Protein 2UUZ (pdb70)

Solvent-accessible surface area: 10531 Å² total

B-factor: mean 55.54, std 22.51, range [19.99, 200.0]

Organism: Escherichia phage lambda (NCBI:txid2681611)

GO terms:
  GO:0060703 deoxyribonuclease inhibitor activity (F, IDA)
  GO:0060703 deoxyribonuclease inhibitor activity (F, IMP)

Radius of gyration: 20.36 Å; Cα contacts (8 Å, |Δi|>4): 153; chains: 2; bounding box: 77×25×40 Å

InterPro domains:
  IPR009274 Host-nuclease inhibitor Gam [PF06064] (41-138)
  IPR042034 Host-nuclease inhibitor Gam superfamily [G3DSA:1.10.10.2020] (40-138)

Sequence (174 aa):
RLEAQSWARHYQQLAREEKEAELADDMEKGIPQHLFESLCIDHLQRHGASKKSITRAFDDDVEFQERMAEHIRYMVETIAHHQVDIDSEQSWARHYQQLAREEKEAELADDMEKGIPQHLFESLCIDHLQRHGASKKSITRAFDDDVEFQERMAEHIRYMVETIAHHQVDIDSE

Secondary structure (P-SEA, 3-state):
caaaaaaaaaaaaaaaaaaaaaaaaaaaaaccaaaaaaaaaaccccccccaaaaaaaacccaaaaaaaaaaaaaaaaaaaaaaaaaaac/ccaaaaaaaaaaaaaaaaaaaaaaaaccaaaaaaaaaaccccccccaaaaaaaacccaaaaaaaaaaaaaaaaaaaaaaaaaacc

CATH classification: 1.10.10.2020

Foldseek 3Di:
DVVVVVVVVVVVVVVLLVQLVVQLVVCLVVDDCVVVLVVCVVPCVVVPQDNVNSCCQCVNNDVSVVVSSVVSSVVSSVVSNVVSVVVVD/DDPVVVVVVVVLVVQLVVQLVVVLVVDDCVVVLVVCVVPPVVVVQDNVNSCCLCPVNPVSVVVVSVVSSVVSSVVSVVVSVVVVD

Structure (mmCIF, N/CA/C/O backbone):
data_2UUZ
#
_entry.id   2UUZ
#
_cell.length_a   142.358
_cell.length_b   39.147
_cell.length_c   44.195
_cell.angle_alpha   90.00
_cell.angle_beta   90.00
_cell.angle_gamma   90.00
#
_symmetry.space_group_name_H-M   'P 21 21 2'
#
loop_
_entity.id
_entity.type
_entity.pdbx_description
1 polymer 'HOST-NUCLEASE INHIBITOR PROTEIN GAM'
2 water water
#
loop_
_atom_site.group_PDB
_atom_site.id
_atom_site.type_symbol
_atom_site.label_atom_id
_atom_site.label_alt_id
_atom_site.label_comp_id
_atom_site.label_asym_id
_atom_site.label_entity_id
_atom_site.label_seq_id
_atom_site.pdbx_PDB_ins_code
_atom_site.Cartn_x
_atom_site.Cartn_y
_atom_site.Cartn_z
_atom_site.occupancy
_atom_site.B_iso_or_equiv
_atom_site.auth_seq_id
_atom_site.auth_comp_id
_atom_site.auth_asym_id
_atom_site.auth_atom_id
_atom_site.pdbx_PDB_model_num
ATOM 1 N N . ARG A 1 10 ? -4.537 6.281 37.694 1.00 96.07 49 ARG A N 1
ATOM 2 C CA . ARG A 1 10 ? -4.353 6.954 36.376 1.00 95.93 49 ARG A CA 1
ATOM 3 C C . ARG A 1 10 ? -2.902 7.349 36.105 1.00 193.90 49 ARG A C 1
ATOM 4 O O . ARG A 1 10 ? -2.365 7.053 35.037 1.00 194.01 49 ARG A O 1
ATOM 12 N N . LEU A 1 11 ? -2.269 8.016 37.066 1.00 114.50 50 LEU A N 1
ATOM 13 C CA . LEU A 1 11 ? -0.885 8.449 36.900 1.00 115.38 50 LEU A CA 1
ATOM 14 C C . LEU A 1 11 ? 0.096 7.278 36.827 1.00 115.28 50 LEU A C 1
ATOM 15 O O . LEU A 1 11 ? 1.242 7.446 36.406 1.00 115.22 50 LEU A O 1
ATOM 20 N N . GLU A 1 12 ? -0.358 6.096 37.234 1.00 88.87 51 GLU A N 1
ATOM 21 C CA . GLU A 1 12 ? 0.475 4.898 37.206 1.00 84.19 51 GLU A CA 1
ATOM 22 C C . GLU A 1 12 ? 0.210 4.163 35.884 1.00 80.38 51 GLU A C 1
ATOM 23 O O . GLU A 1 12 ? 1.079 3.463 35.347 1.00 79.47 51 GLU A O 1
ATOM 29 N N . ALA A 1 13 ? -1.001 4.346 35.366 1.00 61.99 52 ALA A N 1
ATOM 30 C CA . ALA A 1 13 ? -1.421 3.745 34.104 1.00 56.96 52 ALA A CA 1
ATOM 31 C C . ALA A 1 13 ? -0.779 4.501 32.930 1.00 53.37 52 ALA A C 1
ATOM 32 O O . ALA A 1 13 ? -0.550 3.939 31.858 1.00 51.17 52 ALA A O 1
ATOM 34 N N . GLN A 1 14 ? -0.493 5.780 33.144 1.00 59.06 53 GLN A N 1
ATOM 35 C CA . GLN A 1 14 ? 0.113 6.602 32.112 1.00 57.04 53 GLN A CA 1
ATOM 36 C C . GLN A 1 14 ? 1.629 6.454 32.104 1.00 54.17 53 GLN A C 1
ATOM 37 O O . GLN A 1 14 ? 2.250 6.515 31.050 1.00 53.51 53 GLN A O 1
ATOM 43 N N . SER A 1 15 ? 2.232 6.270 33.272 1.00 71.45 54 SER A N 1
ATOM 44 C CA . SER A 1 15 ? 3.674 6.096 33.307 1.00 69.59 54 SER A CA 1
ATOM 45 C C . SER A 1 15 ? 3.938 4.766 32.595 1.00 66.74 54 SER A C 1
ATOM 46 O O . SER A 1 15 ? 4.923 4.609 31.873 1.00 67.12 54 SER A O 1
ATOM 49 N N . TRP A 1 16 ? 3.028 3.818 32.783 1.00 45.22 55 TRP A N 1
ATOM 50 C CA . TRP A 1 16 ? 3.147 2.520 32.147 1.00 41.59 55 TRP A CA 1
ATOM 51 C C . TRP A 1 16 ? 3.052 2.650 30.620 1.00 36.44 55 TRP A C 1
ATOM 52 O O . TRP A 1 16 ? 3.899 2.111 29.889 1.00 31.63 55 TRP A O 1
ATOM 63 N N . ALA A 1 17 ? 2.010 3.345 30.146 1.00 37.36 56 ALA A N 1
ATOM 64 C CA . ALA A 1 17 ? 1.805 3.552 28.715 1.00 35.15 56 ALA A CA 1
ATOM 65 C C . ALA A 1 17 ? 3.007 4.250 28.113 1.00 33.68 56 ALA A C 1
ATOM 66 O O . ALA A 1 17 ? 3.431 3.915 27.015 1.00 31.77 56 ALA A O 1
ATOM 68 N N . ARG A 1 18 ? 3.546 5.229 28.834 1.00 37.97 57 ARG A N 1
ATOM 69 C CA . ARG A 1 18 ? 4.723 5.967 28.378 1.00 39.12 57 ARG A CA 1
ATOM 70 C C . ARG A 1 18 ? 5.916 5.021 28.313 1.00 36.19 57 ARG A C 1
ATOM 71 O O . ARG A 1 18 ? 6.758 5.139 27.440 1.00 36.69 57 ARG A O 1
ATOM 79 N N . HIS A 1 19 ? 5.980 4.086 29.253 1.00 34.24 58 HIS A N 1
ATOM 80 C CA . HIS A 1 19 ? 7.074 3.134 29.296 1.00 33.04 58 HIS A CA 1
ATOM 81 C C . HIS A 1 19 ? 6.999 2.205 28.091 1.00 32.76 58 HIS A C 1
ATOM 82 O O . HIS A 1 19 ? 7.972 2.029 27.361 1.00 33.90 58 HIS A O 1
ATOM 89 N N . TYR A 1 20 ? 5.831 1.606 27.898 1.00 34.82 59 TYR A N 1
ATOM 90 C CA . TYR A 1 20 ? 5.598 0.697 26.794 1.00 33.93 59 TYR A CA 1
ATOM 91 C C . TYR A 1 20 ? 5.987 1.371 25.485 1.00 34.89 59 TYR A C 1
ATOM 92 O O . TYR A 1 20 ? 6.738 0.811 24.688 1.00 33.14 59 TYR A O 1
ATOM 101 N N . GLN A 1 21 ? 5.483 2.581 25.264 1.00 28.33 60 GLN A N 1
ATOM 102 C CA . GLN A 1 21 ? 5.793 3.283 24.033 1.00 32.43 60 GLN A CA 1
ATOM 103 C C . GLN A 1 21 ? 7.297 3.557 23.896 1.00 33.72 60 GLN A C 1
ATOM 104 O O . GLN A 1 21 ? 7.854 3.448 22.807 1.00 32.01 60 GLN A O 1
ATOM 110 N N . GLN A 1 22 ? 7.947 3.903 25.002 1.00 34.64 61 GLN A N 1
ATOM 111 C CA . GLN A 1 22 ? 9.377 4.170 24.983 1.00 37.32 61 GLN A CA 1
ATOM 112 C C . GLN A 1 22 ? 10.131 2.910 24.535 1.00 37.31 61 GLN A C 1
ATOM 113 O O . GLN A 1 22 ? 10.982 2.967 23.644 1.00 38.17 61 GLN A O 1
ATOM 119 N N . LEU A 1 23 ? 9.800 1.784 25.167 1.00 41.24 62 LEU A N 1
ATOM 120 C CA . LEU A 1 23 ? 10.413 0.49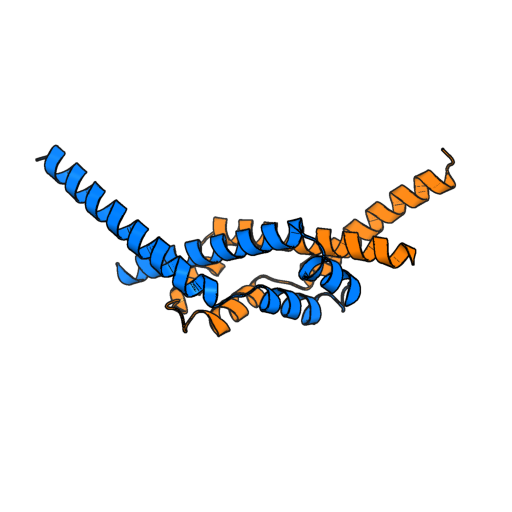4 24.873 1.00 40.46 62 LEU A CA 1
ATOM 121 C C . LEU A 1 23 ? 10.172 -0.010 23.450 1.00 40.18 62 LEU A C 1
ATOM 122 O O . LEU A 1 23 ? 11.055 -0.621 22.850 1.00 38.05 62 LEU A O 1
ATOM 127 N N . ALA A 1 24 ? 8.982 0.236 22.912 1.00 37.21 63 ALA A N 1
ATOM 128 C CA . ALA A 1 24 ? 8.670 -0.207 21.556 1.00 39.03 63 ALA A CA 1
ATOM 129 C C . ALA A 1 24 ? 9.425 0.640 20.543 1.00 39.20 63 ALA A C 1
ATOM 130 O O . ALA A 1 24 ? 9.725 0.194 19.443 1.00 37.12 63 ALA A O 1
ATOM 132 N N . ARG A 1 25 ? 9.704 1.877 20.924 1.00 45.37 64 ARG A N 1
ATOM 133 C CA . ARG A 1 25 ? 10.401 2.807 20.061 1.00 47.74 64 ARG A CA 1
ATOM 134 C C . ARG A 1 25 ? 11.850 2.358 19.935 1.00 47.08 64 ARG A C 1
ATOM 135 O O . ARG A 1 25 ? 12.412 2.344 18.848 1.00 45.97 64 ARG A O 1
ATOM 143 N N . GLU A 1 26 ? 12.444 1.990 21.060 1.00 40.81 65 GLU A N 1
ATOM 144 C CA . GLU A 1 26 ? 13.830 1.546 21.077 1.00 42.65 65 GLU A CA 1
ATOM 145 C C . GLU A 1 26 ? 13.986 0.252 20.304 1.00 42.28 65 GLU A C 1
ATOM 146 O O . GLU A 1 26 ? 14.939 0.082 19.560 1.00 42.08 65 GLU A O 1
ATOM 152 N N . GLU A 1 27 ? 13.044 -0.662 20.482 1.00 45.73 66 GLU A N 1
ATOM 153 C CA . GLU A 1 27 ? 13.105 -1.918 19.764 1.00 46.26 66 GLU A CA 1
ATOM 154 C C . GLU A 1 27 ? 13.070 -1.584 18.281 1.00 46.63 66 GLU A C 1
ATOM 155 O O . GLU A 1 27 ? 13.888 -2.071 17.510 1.00 44.61 66 GLU A O 1
ATOM 161 N N . LYS A 1 28 ? 12.124 -0.741 17.881 1.00 48.21 67 LYS A N 1
ATOM 162 C CA . LYS A 1 28 ? 12.027 -0.369 16.480 1.00 49.89 67 LYS A CA 1
ATOM 163 C C . LYS A 1 28 ? 13.376 0.172 15.999 1.00 51.15 67 LYS A C 1
ATOM 164 O O . LYS A 1 28 ? 13.871 -0.225 14.942 1.00 51.61 67 LYS A O 1
ATOM 170 N N . GLU A 1 29 ? 13.970 1.059 16.793 1.00 52.22 68 GLU A N 1
ATOM 171 C CA . GLU A 1 29 ? 15.254 1.656 16.458 1.00 51.73 68 GLU A CA 1
ATOM 172 C C . GLU A 1 29 ? 16.379 0.631 16.344 1.00 52.77 68 GLU A C 1
ATOM 173 O O . GLU A 1 29 ? 17.090 0.600 15.334 1.00 53.24 68 GLU A O 1
ATOM 179 N N . ALA A 1 30 ? 16.539 -0.195 17.377 1.00 47.49 69 ALA A N 1
ATOM 180 C CA . ALA A 1 30 ? 17.574 -1.224 17.398 1.00 48.27 69 ALA A CA 1
ATOM 181 C C . ALA A 1 30 ? 17.448 -2.173 16.208 1.00 49.20 69 ALA A C 1
ATOM 182 O O . ALA A 1 30 ? 18.452 -2.635 15.663 1.00 48.53 69 ALA A O 1
ATOM 184 N N . GLU A 1 31 ? 16.219 -2.467 15.804 1.00 47.50 70 GLU A N 1
ATOM 185 C CA . GLU A 1 31 ? 16.018 -3.355 14.678 1.00 49.92 70 GLU A CA 1
ATOM 186 C C . GLU A 1 31 ? 16.313 -2.604 13.396 1.00 49.43 70 GLU A C 1
ATOM 187 O O . GLU A 1 31 ? 16.826 -3.178 12.432 1.00 50.30 70 GLU A O 1
ATOM 193 N N . LEU A 1 32 ? 16.003 -1.316 13.382 1.00 46.42 71 LEU A N 1
ATOM 194 C CA . LEU A 1 32 ? 16.271 -0.521 12.199 1.00 46.10 71 LEU A CA 1
ATOM 195 C C . LEU A 1 32 ? 17.791 -0.386 12.052 1.00 47.35 71 LEU A C 1
ATOM 196 O O . LEU A 1 32 ? 18.323 -0.449 10.942 1.00 47.49 71 LEU A O 1
ATOM 201 N N . ALA A 1 33 ? 18.479 -0.222 13.180 1.00 44.81 72 ALA A N 1
ATOM 202 C CA . ALA A 1 33 ? 19.931 -0.086 13.189 1.00 45.35 72 ALA A CA 1
ATOM 203 C C . ALA A 1 33 ? 20.631 -1.371 12.748 1.00 47.12 72 ALA A C 1
ATOM 204 O O . ALA A 1 33 ? 21.772 -1.330 12.287 1.00 46.88 72 ALA A O 1
ATOM 206 N N . ASP A 1 34 ? 19.960 -2.510 12.889 1.00 60.35 73 ASP A N 1
ATOM 207 C CA . ASP A 1 34 ? 20.562 -3.774 12.484 1.00 62.09 73 ASP A CA 1
ATOM 208 C C . ASP A 1 34 ? 20.482 -3.949 10.979 1.00 62.81 73 ASP A C 1
ATOM 209 O O . ASP A 1 34 ? 21.341 -4.590 10.377 1.00 63.30 73 ASP A O 1
ATOM 214 N N . ASP A 1 35 ? 19.442 -3.381 10.378 1.00 56.25 74 ASP A N 1
ATOM 215 C CA . ASP A 1 35 ? 19.257 -3.460 8.935 1.00 58.51 74 ASP A CA 1
ATOM 216 C C . ASP A 1 35 ? 20.306 -2.588 8.247 1.00 58.28 74 ASP A C 1
ATOM 217 O O . ASP A 1 35 ? 21.049 -3.053 7.375 1.00 58.03 74 ASP A O 1
ATOM 222 N N . MET A 1 36 ? 20.352 -1.320 8.652 1.00 61.00 75 MET A N 1
ATOM 223 C CA . MET A 1 36 ? 21.282 -0.349 8.088 1.00 61.46 75 MET A CA 1
ATOM 224 C C . MET A 1 36 ? 22.753 -0.719 8.246 1.00 61.08 75 MET A C 1
ATOM 225 O O . MET A 1 36 ? 23.560 -0.427 7.366 1.00 61.65 75 MET A O 1
ATOM 230 N N . GLU A 1 37 ? 23.104 -1.350 9.361 1.00 50.43 76 GLU A N 1
ATOM 231 C CA . GLU A 1 37 ? 24.488 -1.727 9.603 1.00 51.20 76 GLU A CA 1
ATOM 232 C C . GLU A 1 37 ? 25.039 -2.617 8.489 1.00 52.84 76 GLU A C 1
ATOM 233 O O . GLU A 1 37 ? 26.227 -2.552 8.152 1.00 51.75 76 GLU A O 1
ATOM 239 N N . LYS A 1 38 ? 24.176 -3.448 7.916 1.00 69.84 77 LYS A N 1
ATOM 240 C CA . LYS A 1 38 ? 24.601 -4.338 6.848 1.00 70.09 77 LYS A CA 1
ATOM 241 C C . LYS A 1 38 ? 24.807 -3.551 5.562 1.00 68.26 77 LYS A C 1
ATOM 242 O O . LYS A 1 38 ? 25.433 -4.030 4.619 1.00 67.85 77 LYS A O 1
ATOM 248 N N . GLY A 1 39 ? 24.286 -2.332 5.541 1.00 50.94 78 GLY A N 1
ATOM 249 C CA . GLY A 1 39 ? 24.431 -1.480 4.374 1.00 45.99 78 GLY A CA 1
ATOM 250 C C . GLY A 1 39 ? 25.784 -0.786 4.312 1.00 44.24 78 GLY A C 1
ATOM 251 O O . GLY A 1 39 ? 26.161 -0.249 3.272 1.00 44.71 78 GLY A O 1
ATOM 252 N N . ILE A 1 40 ? 26.522 -0.763 5.415 1.00 38.93 79 ILE A N 1
ATOM 253 C CA . ILE A 1 40 ? 27.824 -0.129 5.359 1.00 38.23 79 ILE A CA 1
ATOM 254 C C . ILE A 1 40 ? 28.954 -0.944 5.943 1.00 35.95 79 ILE A C 1
ATOM 255 O O . ILE A 1 40 ? 29.372 -0.738 7.079 1.00 35.85 79 ILE A O 1
ATOM 260 N N . PRO A 1 41 ? 29.458 -1.907 5.158 1.00 35.82 80 PRO A N 1
ATOM 261 C CA . PRO A 1 41 ? 30.564 -2.755 5.598 1.00 35.24 80 PRO A CA 1
ATOM 262 C C . PRO A 1 41 ? 31.856 -1.934 5.569 1.00 33.92 80 PRO A C 1
ATOM 263 O O . PRO A 1 41 ? 31.947 -0.927 4.872 1.00 33.05 80 PRO A O 1
ATOM 267 N N . GLN A 1 42 ? 32.846 -2.361 6.332 1.00 36.86 81 GLN A N 1
ATOM 268 C CA . GLN A 1 42 ? 34.100 -1.636 6.395 1.00 37.82 81 GLN A CA 1
ATOM 269 C C . GLN A 1 42 ? 34.836 -1.411 5.080 1.00 36.51 81 GLN A C 1
ATOM 270 O O . GLN A 1 42 ? 35.493 -0.384 4.917 1.00 35.77 81 GLN A O 1
ATOM 276 N N . HIS A 1 43 ? 34.728 -2.346 4.142 1.00 33.19 82 HIS A N 1
ATOM 277 C CA . HIS A 1 43 ? 35.460 -2.191 2.894 1.00 32.72 82 HIS A CA 1
ATOM 278 C C . HIS A 1 43 ? 35.107 -0.910 2.169 1.00 33.80 82 HIS A C 1
ATOM 279 O O . HIS A 1 43 ? 35.901 -0.398 1.379 1.00 34.88 82 HIS A O 1
ATOM 286 N N . LEU A 1 44 ? 33.930 -0.362 2.452 1.00 38.51 83 LEU A N 1
ATOM 287 C CA . LEU A 1 44 ? 33.545 0.900 1.823 1.00 37.91 83 LEU A CA 1
ATOM 288 C C . LEU A 1 44 ? 34.414 2.007 2.415 1.00 37.99 83 LEU A C 1
ATOM 289 O O . LEU A 1 44 ? 34.793 2.954 1.726 1.00 36.37 83 LEU A O 1
ATOM 294 N N . PHE A 1 45 ? 34.739 1.880 3.698 1.00 36.60 84 PHE A N 1
ATOM 295 C CA . PHE A 1 45 ? 35.561 2.888 4.362 1.00 36.76 84 PHE A CA 1
ATOM 296 C C . PHE A 1 45 ? 37.012 2.731 3.931 1.00 35.56 84 PHE A C 1
ATOM 297 O O . PHE A 1 45 ? 37.746 3.708 3.852 1.00 33.26 84 PHE A O 1
ATOM 305 N N . GLU A 1 46 ? 37.415 1.502 3.639 1.00 30.84 85 GLU A N 1
ATOM 306 C CA . GLU A 1 46 ? 38.770 1.257 3.172 1.00 31.78 85 GLU A CA 1
ATOM 307 C C . GLU A 1 46 ? 38.896 1.896 1.779 1.00 31.27 85 GLU A C 1
ATOM 308 O O . GLU A 1 46 ? 39.888 2.558 1.477 1.00 31.14 85 GLU A O 1
ATOM 314 N N . SER A 1 47 ? 37.884 1.720 0.937 1.00 35.08 86 SER A N 1
ATOM 315 C CA . SER A 1 47 ? 37.926 2.313 -0.397 1.00 34.87 86 SER A CA 1
ATOM 316 C C . SER A 1 47 ? 37.968 3.835 -0.273 1.00 34.67 86 SER A C 1
ATOM 317 O O . SER A 1 47 ? 38.704 4.529 -0.996 1.00 33.93 86 SER A O 1
ATOM 320 N N . LEU A 1 48 ? 37.179 4.360 0.655 1.00 32.05 87 LEU A N 1
ATOM 321 C CA . LEU A 1 48 ? 37.151 5.798 0.854 1.00 31.95 87 LEU A CA 1
ATOM 322 C C . LEU A 1 48 ? 38.576 6.277 1.131 1.00 33.19 87 LEU A C 1
ATOM 323 O O . LEU A 1 48 ? 39.044 7.254 0.534 1.00 35.18 87 LEU A O 1
ATOM 328 N N . CYS A 1 49 ? 39.271 5.583 2.030 1.00 29.23 88 CYS A N 1
ATOM 329 C CA . CYS A 1 49 ? 40.636 5.963 2.375 1.00 31.67 88 CYS A CA 1
ATOM 330 C C . CYS A 1 49 ? 41.592 5.754 1.205 1.00 32.00 88 CYS A C 1
ATOM 331 O O . CYS A 1 49 ? 42.531 6.520 1.027 1.00 31.70 88 CYS A O 1
ATOM 334 N N . ILE A 1 50 ? 41.357 4.708 0.421 1.00 38.18 89 ILE A N 1
ATOM 335 C CA . ILE A 1 50 ? 42.197 4.433 -0.732 1.00 41.23 89 ILE A CA 1
ATOM 336 C C . ILE A 1 50 ? 42.060 5.600 -1.699 1.00 42.22 89 ILE A C 1
ATOM 337 O O . ILE A 1 50 ? 43.053 6.157 -2.163 1.00 40.90 89 ILE A O 1
ATOM 342 N N . ASP A 1 51 ? 40.814 5.963 -1.986 1.00 44.28 90 ASP A N 1
ATOM 343 C CA . ASP A 1 51 ? 40.502 7.056 -2.897 1.00 44.79 90 ASP A CA 1
ATOM 344 C C . ASP A 1 51 ? 40.908 8.442 -2.420 1.00 45.83 90 ASP A C 1
ATOM 345 O O . ASP A 1 51 ? 41.108 9.338 -3.245 1.00 46.06 90 ASP A O 1
ATOM 350 N N . HIS A 1 52 ? 41.047 8.646 -1.113 1.00 36.93 91 HIS A N 1
ATOM 351 C CA . HIS A 1 52 ? 41.325 10.009 -0.668 1.00 36.88 91 HIS A CA 1
ATOM 352 C C . HIS A 1 52 ? 42.525 10.350 0.172 1.00 36.37 91 HIS A C 1
ATOM 353 O O . HIS A 1 52 ? 42.929 11.517 0.216 1.00 39.91 91 HIS A O 1
ATOM 360 N N . LEU A 1 53 ? 43.101 9.361 0.839 1.00 29.32 92 LEU A N 1
ATOM 361 C CA . LEU A 1 53 ? 44.238 9.636 1.694 1.00 29.88 92 LEU A CA 1
ATOM 362 C C . LEU A 1 53 ? 45.597 9.543 0.998 1.00 31.76 92 LEU A C 1
ATOM 363 O O . LEU A 1 53 ? 46.567 10.125 1.472 1.00 31.11 92 LEU A O 1
ATOM 368 N N . GLN A 1 54 ? 45.670 8.837 -0.127 1.00 48.06 93 GLN A N 1
ATOM 369 C CA . GLN A 1 54 ? 46.938 8.693 -0.843 1.00 51.70 93 GLN A CA 1
ATOM 370 C C . GLN A 1 54 ? 47.510 10.031 -1.312 1.00 54.23 93 GLN A C 1
ATOM 371 O O . GLN A 1 54 ? 48.705 10.283 -1.176 1.00 53.90 93 GLN A O 1
ATOM 377 N N . ARG A 1 55 ? 46.657 10.895 -1.850 1.00 58.24 94 ARG A N 1
ATOM 378 C CA . ARG A 1 55 ? 47.114 12.188 -2.326 1.00 59.53 94 ARG A CA 1
ATOM 379 C C . ARG A 1 55 ? 47.584 13.058 -1.168 1.00 59.70 94 ARG A C 1
ATOM 380 O O . ARG A 1 55 ? 48.071 14.166 -1.375 1.00 60.19 94 ARG A O 1
ATOM 388 N N . HIS A 1 56 ? 47.449 12.547 0.050 1.00 45.51 95 HIS A N 1
ATOM 389 C CA . HIS A 1 56 ? 47.870 13.287 1.237 1.00 45.79 95 HIS A CA 1
ATOM 390 C C . HIS A 1 56 ? 49.061 12.645 1.938 1.00 45.07 95 HIS A C 1
ATOM 391 O O . HIS A 1 56 ? 49.459 13.086 3.020 1.00 43.55 95 HIS A O 1
ATOM 398 N N . GLY A 1 57 ? 49.618 11.598 1.330 1.00 61.06 96 GLY A N 1
ATOM 399 C CA . GLY A 1 57 ? 50.782 10.944 1.906 1.00 61.01 96 GLY A CA 1
ATOM 400 C C . GLY A 1 57 ? 50.597 9.567 2.516 1.00 61.40 96 GLY A C 1
ATOM 401 O O . GLY A 1 57 ? 51.539 9.018 3.094 1.00 62.34 96 GLY A O 1
ATOM 402 N N . ALA A 1 58 ? 49.397 9.004 2.411 1.00 56.97 97 ALA A N 1
ATOM 403 C CA . ALA A 1 58 ? 49.151 7.681 2.965 1.00 57.07 97 ALA A CA 1
ATOM 404 C C . ALA A 1 58 ? 49.297 6.654 1.852 1.00 57.65 97 ALA A C 1
ATOM 405 O O . ALA A 1 58 ? 48.55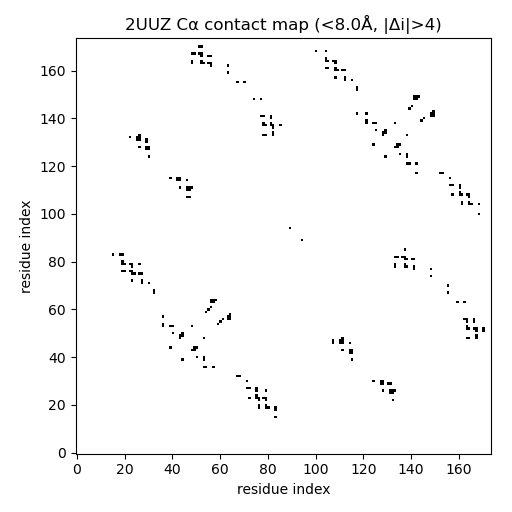8 6.687 0.865 1.00 56.68 97 ALA A O 1
ATOM 407 N N . SER A 1 59 ? 50.259 5.751 2.002 1.00 59.49 98 SER A N 1
ATOM 408 C CA . SER A 1 59 ? 50.477 4.726 0.995 1.00 60.54 98 SER A CA 1
ATOM 409 C C . SER A 1 59 ? 49.325 3.739 1.064 1.00 60.68 98 SER A C 1
ATOM 410 O O . SER A 1 59 ? 48.609 3.684 2.067 1.00 62.32 98 SER A O 1
ATOM 413 N N . LYS A 1 60 ? 49.142 2.968 -0.002 1.00 45.56 99 LYS A N 1
ATOM 414 C CA . LYS A 1 60 ? 48.081 1.976 -0.031 1.00 44.70 99 LYS A CA 1
ATOM 415 C C . LYS A 1 60 ? 48.360 1.014 1.126 1.00 44.53 99 LYS A C 1
ATOM 416 O O . LYS A 1 60 ? 47.447 0.579 1.829 1.00 43.66 99 LYS A O 1
ATOM 422 N N . LYS A 1 61 ? 49.643 0.721 1.329 1.00 55.38 100 LYS A N 1
ATOM 423 C CA . LYS A 1 61 ? 50.095 -0.176 2.388 1.00 54.80 100 LYS A CA 1
ATOM 424 C C . LYS A 1 61 ? 49.705 0.294 3.787 1.00 53.37 100 LYS A C 1
ATOM 425 O O . LYS A 1 61 ? 49.322 -0.521 4.635 1.00 52.47 100 LYS A O 1
ATOM 431 N N . SER A 1 62 ? 49.807 1.598 4.045 1.00 43.16 101 SER A N 1
ATOM 432 C CA . SER A 1 62 ? 49.446 2.098 5.371 1.00 40.93 101 SER A CA 1
ATOM 433 C C . SER A 1 62 ? 47.957 1.859 5.615 1.00 40.33 101 SER A C 1
ATOM 434 O O . SER A 1 62 ? 47.557 1.424 6.697 1.00 39.45 101 SER A O 1
ATOM 437 N N . ILE A 1 63 ? 47.146 2.123 4.593 1.00 38.82 102 ILE A N 1
ATOM 438 C CA . ILE A 1 63 ? 45.699 1.928 4.674 1.00 38.73 102 ILE A CA 1
ATOM 439 C C . ILE A 1 63 ? 45.387 0.441 4.828 1.00 40.47 102 ILE A C 1
ATOM 440 O O . ILE A 1 63 ? 44.515 0.051 5.615 1.00 39.60 102 ILE A O 1
ATOM 445 N N . THR A 1 64 ? 46.112 -0.380 4.071 1.00 43.14 103 THR A N 1
ATOM 446 C CA . THR A 1 64 ? 45.931 -1.821 4.117 1.00 44.09 103 THR A CA 1
ATOM 447 C C . THR A 1 64 ? 46.329 -2.359 5.480 1.00 44.10 103 THR A C 1
ATOM 448 O O . THR A 1 64 ? 45.712 -3.295 5.988 1.00 43.55 103 THR A O 1
ATOM 452 N N . ARG A 1 65 ? 47.355 -1.767 6.079 1.00 51.72 104 ARG A N 1
ATOM 453 C CA . ARG A 1 65 ? 47.793 -2.216 7.391 1.00 52.97 104 ARG A CA 1
ATOM 454 C C . ARG A 1 65 ? 46.702 -1.927 8.410 1.00 52.60 104 ARG A C 1
ATOM 455 O O . ARG A 1 65 ? 46.376 -2.778 9.226 1.00 53.86 104 ARG A O 1
ATOM 463 N N . ALA A 1 66 ? 46.123 -0.732 8.357 1.00 38.91 105 ALA A N 1
ATOM 464 C CA . ALA A 1 66 ? 45.070 -0.381 9.301 1.00 37.68 105 ALA A CA 1
ATOM 465 C C . ALA A 1 66 ? 43.794 -1.210 9.109 1.00 36.83 105 ALA A C 1
ATOM 466 O O . ALA A 1 66 ? 43.284 -1.788 10.063 1.00 35.84 105 ALA A O 1
ATOM 468 N N . PHE A 1 67 ? 43.295 -1.280 7.878 1.00 45.42 106 PHE A N 1
ATOM 469 C CA . PHE A 1 67 ? 42.051 -2.007 7.586 1.00 45.10 106 PHE A CA 1
ATOM 470 C C . PHE A 1 67 ? 42.072 -3.536 7.524 1.00 46.65 106 PHE A C 1
ATOM 471 O O . PHE A 1 67 ? 41.114 -4.174 7.946 1.00 46.99 106 PHE A O 1
ATOM 479 N N . ASP A 1 68 ? 43.130 -4.127 6.977 1.00 56.17 107 ASP A N 1
ATOM 480 C CA . ASP A 1 68 ? 43.203 -5.582 6.894 1.00 57.69 107 ASP A CA 1
ATOM 481 C C . ASP A 1 68 ? 43.984 -6.204 8.056 1.00 59.33 107 ASP A C 1
ATOM 482 O O . ASP A 1 68 ? 43.701 -7.335 8.456 1.00 59.61 107 ASP A O 1
ATOM 487 N N . ASP A 1 69 ? 44.941 -5.463 8.614 1.00 54.93 108 ASP A N 1
ATOM 488 C CA . ASP A 1 69 ? 45.785 -6.002 9.682 1.00 56.82 108 ASP A CA 1
ATOM 489 C C . ASP A 1 69 ? 45.610 -5.484 11.104 1.00 56.55 108 ASP A C 1
ATOM 490 O O . ASP A 1 69 ? 45.656 -6.274 12.045 1.00 57.34 108 ASP A O 1
ATOM 495 N N . ASP A 1 70 ? 45.441 -4.173 11.277 1.00 47.34 109 ASP A N 1
ATOM 496 C CA . ASP A 1 70 ? 45.298 -3.615 12.620 1.00 47.23 109 ASP A CA 1
ATOM 497 C C . ASP A 1 70 ? 43.960 -3.986 13.243 1.00 48.24 109 ASP A C 1
ATOM 498 O O . ASP A 1 70 ? 42.896 -3.568 12.776 1.00 47.25 109 ASP A O 1
ATOM 503 N N . VAL A 1 71 ? 44.044 -4.767 14.315 1.00 53.19 110 VAL A N 1
ATOM 504 C CA . VAL A 1 71 ? 42.885 -5.271 15.039 1.00 55.21 110 VAL A CA 1
ATOM 505 C C . VAL A 1 71 ? 42.029 -4.237 15.760 1.00 56.34 110 VAL A C 1
ATOM 506 O O . VAL A 1 71 ? 40.807 -4.272 15.642 1.00 56.43 110 VAL A O 1
ATOM 510 N N . GLU A 1 72 ? 42.643 -3.330 16.514 1.00 65.13 111 GLU A N 1
ATOM 511 C CA . GLU A 1 72 ? 41.850 -2.334 17.228 1.00 65.38 111 GLU A CA 1
ATOM 512 C C . GLU A 1 72 ? 41.144 -1.406 16.238 1.00 64.05 111 GLU A C 1
ATOM 513 O O . GLU A 1 72 ? 39.931 -1.180 16.320 1.00 64.43 111 GLU A O 1
ATOM 519 N N . PHE A 1 73 ? 41.915 -0.870 15.301 1.00 49.90 112 PHE A N 1
ATOM 520 C CA . PHE A 1 73 ? 41.371 0.021 14.294 1.00 45.78 112 PHE A CA 1
ATOM 521 C C . PHE A 1 73 ? 40.098 -0.571 13.697 1.00 44.62 112 PHE A C 1
ATOM 522 O O . PHE A 1 73 ? 39.107 0.135 13.528 1.00 42.77 112 PHE A O 1
ATOM 530 N N . GLN A 1 74 ? 40.131 -1.863 13.380 1.00 41.64 113 GLN A N 1
ATOM 531 C CA . GLN A 1 74 ? 38.977 -2.541 12.795 1.00 43.56 113 GLN A CA 1
ATOM 532 C C . GLN A 1 74 ? 37.809 -2.604 13.776 1.00 44.03 113 GLN A C 1
ATOM 533 O O . GLN A 1 74 ? 36.636 -2.583 13.379 1.00 41.82 113 GLN A O 1
ATOM 539 N N . GLU A 1 75 ? 38.131 -2.655 15.061 1.00 48.19 114 GLU A N 1
ATOM 540 C CA . GLU A 1 75 ? 37.105 -2.704 16.084 1.00 49.08 114 GLU A CA 1
ATOM 541 C C . GLU A 1 75 ? 36.544 -1.312 16.349 1.00 47.60 114 GLU A C 1
ATOM 542 O O . GLU A 1 75 ? 35.329 -1.138 16.482 1.00 48.03 114 GLU A O 1
ATOM 548 N N . ARG A 1 76 ? 37.422 -0.317 16.419 1.00 48.99 115 ARG A N 1
ATOM 549 C CA . ARG A 1 76 ? 36.957 1.042 16.643 1.00 49.21 115 ARG A CA 1
ATOM 550 C C . ARG A 1 76 ? 36.204 1.535 15.415 1.00 47.39 115 ARG A C 1
ATOM 551 O O . ARG A 1 76 ? 35.403 2.461 15.492 1.00 47.54 115 ARG A O 1
ATOM 559 N N . MET A 1 77 ? 36.448 0.874 14.289 1.00 43.70 116 MET A N 1
ATOM 560 C CA . MET A 1 77 ? 35.805 1.198 13.023 1.00 41.24 116 MET A CA 1
ATOM 561 C C . MET A 1 77 ? 34.404 0.586 13.019 1.00 38.97 116 MET A C 1
ATOM 562 O O . MET A 1 77 ? 33.422 1.244 12.674 1.00 37.30 116 MET A O 1
ATOM 567 N N . ALA A 1 78 ? 34.316 -0.679 13.416 1.00 47.63 117 ALA A N 1
ATOM 568 C CA . ALA A 1 78 ? 33.036 -1.381 13.474 1.00 47.18 117 ALA A CA 1
ATOM 569 C C . ALA A 1 78 ? 32.144 -0.701 14.511 1.00 47.48 117 ALA A C 1
ATOM 570 O O . ALA A 1 78 ? 30.927 -0.615 14.342 1.00 48.65 117 ALA A O 1
ATOM 572 N N . GLU A 1 79 ? 32.763 -0.215 15.581 1.00 45.92 118 GLU A N 1
ATOM 573 C CA . GLU A 1 79 ? 32.036 0.472 16.647 1.00 47.64 118 GLU A CA 1
ATOM 574 C C . GLU A 1 79 ? 31.453 1.805 16.187 1.00 46.48 118 GLU A C 1
ATOM 575 O O . GLU A 1 79 ? 30.336 2.155 16.566 1.00 47.17 118 GLU A O 1
ATOM 581 N N . HIS A 1 80 ? 32.200 2.557 15.377 1.00 38.83 119 HIS A N 1
ATOM 582 C CA . HIS A 1 80 ? 31.676 3.833 14.892 1.00 36.05 119 HIS A CA 1
ATOM 583 C C . HIS A 1 80 ? 30.549 3.619 13.887 1.00 33.17 119 HIS A C 1
ATOM 584 O O . HIS A 1 80 ? 29.601 4.394 13.849 1.00 33.14 119 HIS A O 1
ATOM 591 N N . ILE A 1 81 ? 30.663 2.577 13.066 1.00 40.44 120 ILE A N 1
ATOM 592 C CA . ILE A 1 81 ? 29.623 2.263 12.082 1.00 41.35 120 ILE A CA 1
ATOM 593 C C . ILE A 1 81 ? 28.310 2.054 12.825 1.00 42.25 120 ILE A C 1
ATOM 594 O O . ILE A 1 81 ? 27.251 2.524 12.400 1.00 41.29 120 ILE A O 1
ATOM 599 N N . ARG A 1 82 ? 28.386 1.306 13.921 1.00 48.44 121 ARG A N 1
ATOM 600 C CA . ARG A 1 82 ? 27.210 1.016 14.722 1.00 50.53 121 ARG A CA 1
ATOM 601 C C . ARG A 1 82 ? 26.636 2.326 15.247 1.00 50.42 121 ARG A C 1
ATOM 602 O O . ARG A 1 82 ? 25.435 2.567 15.135 1.00 49.92 121 ARG A O 1
ATOM 610 N N . TYR A 1 83 ? 27.492 3.179 15.803 1.00 39.67 122 TYR A N 1
ATOM 611 C CA . TYR A 1 83 ? 27.013 4.451 16.320 1.00 39.59 122 TYR A CA 1
ATOM 612 C C . TYR A 1 83 ? 26.312 5.262 15.240 1.00 39.98 122 TYR A C 1
ATOM 613 O O . TYR A 1 83 ? 25.263 5.852 15.497 1.00 39.66 122 TYR A O 1
ATOM 622 N N . MET A 1 84 ? 26.892 5.296 14.038 1.00 42.65 123 MET A N 1
ATOM 623 C CA . MET A 1 84 ? 26.326 6.045 12.902 1.00 39.44 123 MET A CA 1
ATOM 624 C C . MET A 1 84 ? 24.937 5.553 12.507 1.00 38.88 123 MET A C 1
ATOM 625 O O . MET A 1 84 ? 24.026 6.333 12.253 1.00 35.75 123 MET A O 1
ATOM 630 N N . VAL A 1 85 ? 24.799 4.240 12.427 1.00 35.66 124 VAL A N 1
ATOM 631 C CA . VAL A 1 85 ? 23.546 3.614 12.037 1.00 38.41 124 VAL A CA 1
ATOM 632 C C . VAL A 1 85 ? 22.482 3.703 13.146 1.00 38.00 124 VAL A C 1
ATOM 633 O O . VAL A 1 85 ? 21.297 3.856 12.857 1.00 36.26 124 VAL A O 1
ATOM 637 N N . GLU A 1 86 ? 22.896 3.609 14.408 1.00 46.60 125 GLU A N 1
ATOM 638 C CA . GLU A 1 86 ? 21.930 3.725 15.502 1.00 48.89 125 GLU A CA 1
ATOM 639 C C . GLU A 1 86 ? 21.384 5.144 15.471 1.00 48.30 125 GLU A C 1
ATOM 640 O O . GLU A 1 86 ? 20.179 5.364 15.602 1.00 49.04 125 GLU A O 1
ATOM 646 N N . THR A 1 87 ? 22.285 6.101 15.252 1.00 39.58 126 THR A N 1
ATOM 647 C CA . THR A 1 87 ? 21.917 7.503 15.197 1.00 37.85 126 THR A CA 1
ATOM 648 C C . THR A 1 87 ? 20.993 7.824 14.029 1.00 38.45 126 THR A C 1
ATOM 649 O O . THR A 1 87 ? 19.986 8.525 14.198 1.00 36.92 126 THR A O 1
ATOM 653 N N . ILE A 1 88 ? 21.327 7.327 12.841 1.00 34.61 127 ILE A N 1
ATOM 654 C CA . ILE A 1 88 ? 20.471 7.602 11.700 1.00 35.13 127 ILE A CA 1
ATOM 655 C C . ILE A 1 88 ? 19.157 6.863 11.883 1.00 35.61 127 ILE A C 1
ATOM 656 O O . ILE A 1 88 ? 18.133 7.291 11.367 1.00 33.48 127 ILE A O 1
ATOM 661 N N . ALA A 1 89 ? 19.181 5.762 12.629 1.00 46.61 128 ALA A N 1
ATOM 662 C CA . ALA A 1 89 ? 17.957 4.997 12.879 1.00 49.04 128 ALA A CA 1
ATOM 663 C C . ALA A 1 89 ? 17.044 5.853 13.743 1.00 48.78 128 ALA A C 1
ATOM 664 O O . ALA A 1 89 ? 15.840 5.936 13.512 1.00 49.40 128 ALA A O 1
ATOM 666 N N . HIS A 1 90 ? 17.642 6.483 14.746 1.00 54.00 129 HIS A N 1
ATOM 667 C CA . HIS A 1 90 ? 16.918 7.351 15.664 1.00 54.22 129 HIS A CA 1
ATOM 668 C C . HIS A 1 90 ? 16.150 8.405 14.882 1.00 54.34 129 HIS A C 1
ATOM 669 O O . HIS A 1 90 ? 14.942 8.548 15.044 1.00 53.14 129 HIS A O 1
ATOM 676 N N . HIS A 1 91 ? 16.846 9.126 14.010 1.00 48.32 130 HIS A N 1
ATOM 677 C CA . HIS A 1 91 ? 16.190 10.164 13.231 1.00 49.45 130 HIS A CA 1
ATOM 678 C C . HIS A 1 91 ? 15.176 9.618 12.244 1.00 50.71 130 HIS A C 1
ATOM 679 O O . HIS A 1 91 ? 14.203 10.293 11.910 1.00 51.61 130 HIS A O 1
ATOM 686 N N . GLN A 1 92 ? 15.393 8.400 11.770 1.00 43.48 131 GLN A N 1
ATOM 687 C CA . GLN A 1 92 ? 14.447 7.816 10.833 1.00 45.32 131 GLN A CA 1
ATOM 688 C C . GLN A 1 92 ? 13.125 7.565 11.556 1.00 46.40 131 GLN A C 1
ATOM 689 O O . GLN A 1 92 ? 12.048 7.740 10.985 1.00 43.86 131 GLN A O 1
ATOM 695 N N . VAL A 1 93 ? 13.224 7.147 12.814 1.00 71.78 132 VAL A N 1
ATOM 696 C CA . VAL A 1 93 ? 12.048 6.872 13.625 1.00 74.88 132 VAL A CA 1
ATOM 697 C C . VAL A 1 93 ? 11.309 8.181 13.897 1.00 75.76 132 VAL A C 1
ATOM 698 O O . VAL A 1 93 ? 10.102 8.273 13.665 1.00 76.67 132 VAL A O 1
ATOM 702 N N . ASP A 1 94 ? 12.037 9.186 14.385 1.00 65.31 133 ASP A N 1
ATOM 703 C CA . ASP A 1 94 ? 11.448 10.498 14.657 1.00 65.46 133 ASP A CA 1
ATOM 704 C C . ASP A 1 94 ? 10.615 10.875 13.452 1.00 66.62 133 ASP A C 1
ATOM 705 O O . ASP A 1 94 ? 9.452 11.250 13.575 1.00 68.17 133 ASP A O 1
ATOM 710 N N . ILE A 1 95 ? 11.235 10.761 12.282 1.00 49.97 134 ILE A N 1
ATOM 711 C CA . ILE A 1 95 ? 10.594 11.099 11.019 1.00 51.15 134 ILE A CA 1
ATOM 712 C C . ILE A 1 95 ? 9.297 10.334 10.806 1.00 52.08 134 ILE A C 1
ATOM 713 O O . ILE A 1 95 ? 8.305 10.918 10.367 1.00 52.25 134 ILE A O 1
ATOM 718 N N . ASP A 1 96 ? 9.295 9.038 11.112 1.00 91.04 135 ASP A N 1
ATOM 719 C CA . ASP A 1 96 ? 8.079 8.245 10.957 1.00 92.69 135 ASP A CA 1
ATOM 720 C C . ASP A 1 96 ? 7.021 8.816 11.898 1.00 93.91 135 ASP A C 1
ATOM 721 O O . ASP A 1 96 ? 5.858 8.951 11.528 1.00 94.38 135 ASP A O 1
ATOM 726 N N . SER A 1 97 ? 7.449 9.159 13.111 1.00 85.37 136 SER A N 1
ATOM 727 C CA . SER A 1 97 ? 6.572 9.712 14.143 1.00 88.31 136 SER A CA 1
ATOM 728 C C . SER A 1 97 ? 6.111 11.150 13.874 1.00 90.31 136 SER A C 1
ATOM 729 O O . SER A 1 97 ? 5.410 11.746 14.695 1.00 91.30 136 SER A O 1
ATOM 732 N N . GLU A 1 98 ? 6.508 11.704 12.734 1.00 92.22 137 GLU A N 1
ATOM 733 C CA . GLU A 1 98 ? 6.132 13.068 12.376 1.00 92.35 137 GLU A CA 1
ATOM 734 C C . GLU A 1 98 ? 5.208 13.066 11.163 1.00 92.21 137 GLU A C 1
ATOM 735 O O . GLU A 1 98 ? 4.877 11.958 10.693 1.00 161.48 137 GLU A O 1
ATOM 741 N N . VAL A 1 99 ? 4.831 14.167 10.697 1.00 72.20 138 VAL A N 1
ATOM 742 N N . GLN B 1 14 ? 71.228 8.066 25.953 1.00 78.50 53 GLN B N 1
ATOM 743 C CA . GLN B 1 14 ? 70.571 8.379 24.650 1.00 78.94 53 GLN B CA 1
ATOM 744 C C . GLN B 1 14 ? 71.309 9.493 23.910 1.00 75.38 53 GLN B C 1
ATOM 745 O O . GLN B 1 14 ? 71.650 10.518 24.498 1.00 76.43 53 GLN B O 1
ATOM 751 N N . SER B 1 15 ? 71.547 9.291 22.618 1.00 53.35 54 SER B N 1
ATOM 752 C CA . SER B 1 15 ? 72.235 10.287 21.811 1.00 49.42 54 SER B CA 1
ATOM 753 C C . SER B 1 15 ? 71.272 11.368 21.328 1.00 47.40 54 SER B C 1
ATOM 754 O O . SER B 1 15 ? 70.052 11.160 21.238 1.00 47.64 54 SER B O 1
ATOM 757 N N . TRP B 1 16 ? 71.835 12.524 21.007 1.00 45.24 55 TRP B N 1
ATOM 758 C CA . TRP B 1 16 ? 71.052 13.644 20.528 1.00 43.02 55 TRP B CA 1
ATOM 759 C C . TRP B 1 16 ? 70.433 13.304 19.192 1.00 42.05 55 TRP B C 1
ATOM 760 O O . TRP B 1 16 ? 69.308 13.701 18.909 1.00 40.09 55 TRP B O 1
ATOM 771 N N . ALA B 1 17 ? 71.170 12.550 18.389 1.00 38.00 56 ALA B N 1
ATOM 772 C CA . ALA B 1 17 ? 70.706 12.136 17.078 1.00 38.01 56 ALA B CA 1
ATOM 773 C C . ALA B 1 17 ? 69.424 11.324 17.200 1.00 37.83 56 ALA B C 1
ATOM 774 O O . ALA B 1 17 ? 68.449 11.581 16.484 1.00 35.02 56 ALA B O 1
ATOM 776 N N . ARG B 1 18 ? 69.418 10.349 18.107 1.00 36.35 57 ARG B N 1
ATOM 777 C CA . ARG B 1 18 ? 68.235 9.520 18.297 1.00 38.53 57 ARG B CA 1
ATOM 778 C C . ARG B 1 18 ? 67.070 10.298 18.916 1.00 37.20 57 ARG B C 1
ATOM 779 O O . ARG B 1 18 ? 65.917 10.114 18.521 1.00 34.56 57 ARG B O 1
ATOM 787 N N . HIS B 1 19 ? 67.368 11.176 19.869 1.00 39.06 58 HIS B N 1
ATOM 788 C CA . HIS B 1 19 ? 66.321 11.964 20.512 1.00 38.08 58 HIS B CA 1
A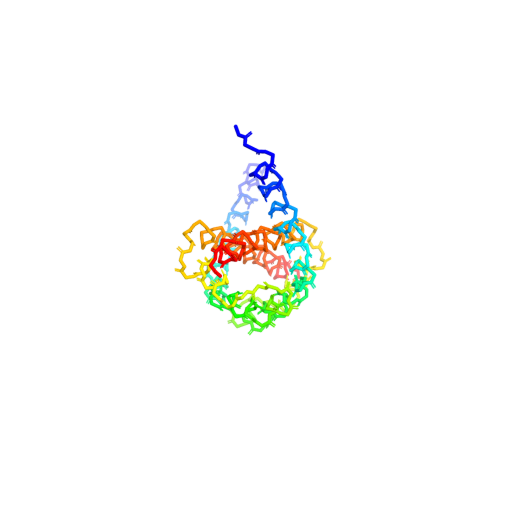TOM 789 C C . HIS B 1 19 ? 65.584 12.788 19.455 1.00 38.30 58 HIS B C 1
ATOM 790 O O . HIS B 1 19 ? 64.361 12.720 19.352 1.00 37.65 58 HIS B O 1
ATOM 797 N N . TYR B 1 20 ? 66.327 13.563 18.667 1.00 40.83 59 TYR B N 1
ATOM 798 C CA . TYR B 1 20 ? 65.707 14.384 17.629 1.00 41.93 59 TYR B CA 1
ATOM 799 C C . TYR B 1 20 ? 64.975 13.537 16.597 1.00 42.75 59 TYR B C 1
ATOM 800 O O . TYR B 1 20 ? 63.888 13.896 16.160 1.00 42.51 59 TYR B O 1
ATOM 809 N N . GLN B 1 21 ? 65.570 12.419 16.202 1.00 47.18 60 GLN B N 1
ATOM 810 C CA . GLN B 1 21 ? 64.947 11.539 15.222 1.00 49.12 60 GLN B CA 1
ATOM 811 C C . GLN B 1 21 ? 63.543 11.177 15.705 1.00 49.94 60 GLN B C 1
ATOM 812 O O . GLN B 1 21 ? 62.561 11.312 14.969 1.00 47.93 60 GLN B O 1
ATOM 818 N N . GLN B 1 22 ? 63.458 10.720 16.948 1.00 47.80 61 GLN B N 1
ATOM 819 C CA . GLN B 1 22 ? 62.184 10.357 17.553 1.00 49.63 61 GLN B CA 1
ATOM 820 C C . GLN B 1 22 ? 61.240 11.560 17.509 1.00 49.69 61 GLN B C 1
ATOM 821 O O . GLN B 1 22 ? 60.122 11.472 16.994 1.00 49.91 61 GLN B O 1
ATOM 827 N N . LEU B 1 23 ? 61.701 12.684 18.049 1.00 49.63 62 LEU B N 1
ATOM 828 C CA . LEU B 1 23 ? 60.903 13.903 18.084 1.00 48.14 62 LEU B CA 1
ATOM 829 C C . LEU B 1 23 ? 60.385 14.323 16.713 1.00 47.44 62 LEU B C 1
ATOM 830 O O . LEU B 1 23 ? 59.199 14.600 16.559 1.00 44.82 62 LEU B O 1
ATOM 835 N N . ALA B 1 24 ? 61.280 14.366 15.727 1.00 45.32 63 ALA B N 1
ATOM 836 C CA . ALA B 1 24 ? 60.929 14.758 14.367 1.00 46.19 63 ALA B CA 1
ATOM 837 C C . ALA B 1 24 ? 59.877 13.836 13.787 1.00 47.69 63 ALA B C 1
ATOM 838 O O . ALA B 1 24 ? 58.926 14.292 13.161 1.00 48.33 63 ALA B O 1
ATOM 840 N N . ARG B 1 25 ? 60.064 12.538 13.994 1.00 49.85 64 ARG B N 1
ATOM 841 C CA . ARG B 1 25 ? 59.141 11.528 13.503 1.00 51.42 64 ARG B CA 1
ATOM 842 C C . ARG B 1 25 ? 57.732 11.777 14.045 1.00 51.54 64 ARG B C 1
ATOM 843 O O . ARG B 1 25 ? 56.742 11.624 13.324 1.00 50.41 64 ARG B O 1
ATOM 851 N N . GLU B 1 26 ? 57.647 12.184 15.308 1.00 43.36 65 GLU B N 1
ATOM 852 C CA . GLU B 1 26 ? 56.358 12.449 15.925 1.00 43.07 65 GLU B CA 1
ATOM 853 C C . GLU B 1 26 ? 55.674 13.662 15.311 1.00 42.26 65 GLU B C 1
ATOM 854 O O . GLU B 1 26 ? 54.456 13.676 15.142 1.00 42.38 65 GLU B O 1
ATOM 860 N N . GLU B 1 27 ? 56.454 14.678 14.971 1.00 48.82 66 GLU B N 1
ATOM 861 C CA . GLU B 1 27 ? 55.888 15.871 14.363 1.00 50.10 66 GLU B CA 1
ATOM 862 C C . GLU B 1 27 ? 55.416 15.531 12.948 1.00 50.81 66 GLU B C 1
ATOM 863 O O . GLU B 1 27 ? 54.320 15.929 12.541 1.00 52.14 66 GLU B O 1
ATOM 869 N N . LYS B 1 28 ? 56.241 14.788 12.209 1.00 48.70 67 LYS B N 1
ATOM 870 C CA . LYS B 1 28 ? 55.908 14.397 10.840 1.00 50.41 67 LYS B CA 1
ATOM 871 C C . LYS B 1 28 ? 54.610 13.603 10.845 1.00 50.37 67 LYS B C 1
ATOM 872 O O . LYS B 1 28 ? 53.708 13.845 10.046 1.00 49.54 67 LYS B O 1
ATOM 878 N N . GLU B 1 29 ? 54.524 12.649 11.759 1.00 53.83 68 GLU B N 1
ATOM 879 C CA . GLU B 1 29 ? 53.341 11.824 11.870 1.00 53.34 68 GLU B CA 1
ATOM 880 C C . GLU B 1 29 ? 52.098 12.673 12.134 1.00 52.21 68 GLU B C 1
ATOM 881 O O . GLU B 1 29 ? 51.047 12.436 11.537 1.00 50.29 68 GLU B O 1
ATOM 887 N N . ALA B 1 30 ? 52.231 13.671 13.012 1.00 44.68 69 ALA B N 1
ATOM 888 C CA . ALA B 1 30 ? 51.117 14.545 13.359 1.00 44.48 69 ALA B CA 1
ATOM 889 C C . ALA B 1 30 ? 50.745 15.521 12.239 1.00 44.96 69 ALA B C 1
ATOM 890 O O . ALA B 1 30 ? 49.594 15.943 12.146 1.00 43.19 69 ALA B O 1
ATOM 892 N N . GLU B 1 31 ? 51.716 15.886 11.404 1.00 53.57 70 GLU B N 1
ATOM 893 C CA . GLU B 1 31 ? 51.456 16.794 10.286 1.00 55.40 70 GLU B CA 1
ATOM 894 C C . GLU B 1 31 ? 50.884 15.977 9.136 1.00 55.44 70 GLU B C 1
ATOM 895 O O . GLU B 1 31 ? 50.164 16.498 8.279 1.00 53.94 70 GLU B O 1
ATOM 901 N N . LEU B 1 32 ? 51.228 14.693 9.116 1.00 50.62 71 LEU B N 1
ATOM 902 C CA . LEU B 1 32 ? 50.725 13.795 8.093 1.00 50.31 71 LEU B CA 1
ATOM 903 C C . LEU B 1 32 ? 49.253 13.580 8.399 1.00 48.47 71 LEU B C 1
ATOM 904 O O . LEU B 1 32 ? 48.405 13.668 7.518 1.00 47.68 71 LEU B O 1
ATOM 909 N N . ALA B 1 33 ? 48.957 13.313 9.665 1.00 50.38 72 ALA B N 1
ATOM 910 C CA . ALA B 1 33 ? 47.588 13.098 10.088 1.00 49.79 72 ALA B CA 1
ATOM 911 C C . ALA B 1 33 ? 46.767 14.354 9.800 1.00 51.65 72 ALA B C 1
ATOM 912 O O . ALA B 1 33 ? 45.614 14.262 9.380 1.00 52.24 72 ALA B O 1
ATOM 914 N N . ASP B 1 34 ? 47.360 15.527 10.021 1.00 51.53 73 ASP B N 1
ATOM 915 C CA . ASP B 1 34 ? 46.657 16.779 9.763 1.00 51.53 73 ASP B CA 1
ATOM 916 C C . ASP B 1 34 ? 46.316 16.907 8.286 1.00 51.77 73 ASP B C 1
ATOM 917 O O . ASP B 1 34 ? 45.232 17.361 7.932 1.00 52.33 73 ASP B O 1
ATOM 922 N N . ASP B 1 35 ? 47.252 16.522 7.427 1.00 58.70 74 ASP B N 1
ATOM 923 C CA . ASP B 1 35 ? 47.035 16.593 5.988 1.00 61.00 74 ASP B CA 1
ATOM 924 C C . ASP B 1 35 ? 45.924 15.641 5.571 1.00 62.69 74 ASP B C 1
ATOM 925 O O . ASP B 1 35 ? 45.094 15.976 4.731 1.00 64.52 74 ASP B O 1
ATOM 930 N N . MET B 1 36 ? 45.917 14.452 6.163 1.00 60.45 75 MET B N 1
ATOM 931 C CA . MET B 1 36 ? 44.918 13.449 5.840 1.00 59.20 75 MET B CA 1
ATOM 932 C C . MET B 1 36 ? 43.517 13.809 6.299 1.00 59.47 75 MET B C 1
ATOM 933 O O . MET B 1 36 ? 42.544 13.436 5.652 1.00 60.70 75 MET B O 1
ATOM 938 N N . GLU B 1 37 ? 43.406 14.531 7.407 1.00 60.57 76 GLU B N 1
ATOM 939 C CA . GLU B 1 37 ? 42.092 14.915 7.913 1.00 60.70 76 GLU B CA 1
ATOM 940 C C . GLU B 1 37 ? 41.323 15.787 6.917 1.00 62.47 76 GLU B C 1
ATOM 941 O O . GLU B 1 37 ? 40.095 15.738 6.859 1.00 63.37 76 GLU B O 1
ATOM 947 N N . LYS B 1 38 ? 42.053 16.583 6.141 1.00 64.65 77 LYS B N 1
ATOM 948 C CA . LYS B 1 38 ? 41.442 17.462 5.154 1.00 63.85 77 LYS B CA 1
ATOM 949 C C . LYS B 1 38 ? 41.064 16.676 3.915 1.00 62.52 77 LYS B C 1
ATOM 950 O O . LYS B 1 38 ? 40.315 17.160 3.063 1.00 62.21 77 LYS B O 1
ATOM 956 N N . GLY B 1 39 ? 41.598 15.463 3.812 1.00 46.02 78 GLY B N 1
ATOM 957 C CA . GLY B 1 39 ? 41.287 14.620 2.675 1.00 42.04 78 GLY B CA 1
ATOM 958 C C . GLY B 1 39 ? 40.004 13.826 2.884 1.00 41.27 78 GLY B C 1
ATOM 959 O O . GLY B 1 39 ? 39.585 13.080 1.987 1.00 39.81 78 GLY B O 1
ATOM 960 N N . ILE B 1 40 ? 39.387 13.952 4.060 1.00 35.81 79 ILE B N 1
ATOM 961 C CA . ILE B 1 40 ? 38.147 13.227 4.318 1.00 35.79 79 ILE B CA 1
ATOM 962 C C . ILE B 1 40 ? 37.079 14.029 5.056 1.00 33.87 79 ILE B C 1
ATOM 963 O O . ILE B 1 40 ? 36.801 13.788 6.232 1.00 32.09 79 ILE B O 1
ATOM 968 N N . PRO B 1 41 ? 36.481 15.017 4.365 1.00 36.90 80 PRO B N 1
ATOM 969 C CA . PRO B 1 41 ? 35.429 15.868 4.925 1.00 36.82 80 PRO B CA 1
ATOM 970 C C . PRO B 1 41 ? 34.168 15.025 5.106 1.00 36.87 80 PRO B C 1
ATOM 971 O O . PRO B 1 41 ? 33.951 14.049 4.372 1.00 34.16 80 PRO B O 1
ATOM 975 N N . GLN B 1 42 ? 33.347 15.397 6.081 1.00 30.98 81 GLN B N 1
ATOM 976 C CA . GLN B 1 42 ? 32.134 14.658 6.380 1.00 33.94 81 GLN B CA 1
ATOM 977 C C . GLN B 1 42 ? 31.157 14.455 5.232 1.00 32.30 81 GLN B C 1
ATOM 978 O O . GLN B 1 42 ? 30.451 13.446 5.195 1.00 34.59 81 GLN B O 1
ATOM 984 N N . HIS B 1 43 ? 31.100 15.381 4.288 1.00 26.36 82 HIS B N 1
ATOM 985 C CA . HIS B 1 43 ? 30.156 15.203 3.195 1.00 26.84 82 HIS B CA 1
ATOM 986 C C . HIS B 1 43 ? 30.430 13.945 2.366 1.00 27.90 82 HIS B C 1
ATOM 987 O O . HIS B 1 43 ? 29.540 13.455 1.674 1.00 28.24 82 HIS B O 1
ATOM 994 N N . LEU B 1 44 ? 31.640 13.393 2.469 1.00 32.93 83 LEU B N 1
ATOM 995 C CA . LEU B 1 44 ? 31.977 12.166 1.734 1.00 33.11 83 LEU B CA 1
ATOM 996 C C . LEU B 1 44 ? 31.333 10.994 2.450 1.00 32.89 83 LEU B C 1
ATOM 997 O O . LEU B 1 44 ? 30.933 10.017 1.821 1.00 31.43 83 LEU B O 1
ATOM 1002 N N . PHE B 1 45 ? 31.236 11.099 3.771 1.00 32.00 84 PHE B N 1
ATOM 1003 C CA . PHE B 1 45 ? 30.632 10.044 4.575 1.00 32.77 84 PHE B CA 1
ATOM 1004 C C . PHE B 1 45 ? 29.116 10.094 4.390 1.00 34.60 84 PHE B C 1
ATOM 1005 O O . PHE B 1 45 ? 28.442 9.068 4.375 1.00 34.13 84 PHE B O 1
ATOM 1013 N N . GLU B 1 46 ? 28.581 11.294 4.234 1.00 40.43 85 GLU B N 1
ATOM 1014 C CA . GLU B 1 46 ? 27.150 11.437 4.018 1.00 42.14 85 GLU B CA 1
ATOM 1015 C C . GLU B 1 46 ? 26.799 10.765 2.679 1.00 42.46 85 GLU B C 1
ATOM 1016 O O . GLU B 1 46 ? 25.916 9.913 2.630 1.00 43.11 85 GLU B O 1
ATOM 1022 N N . SER B 1 47 ? 27.504 11.133 1.611 1.00 40.42 86 SER B N 1
ATOM 1023 C CA . SER B 1 47 ? 27.276 10.538 0.287 1.00 39.01 86 SER B CA 1
ATOM 1024 C C . SER B 1 47 ? 27.286 9.016 0.40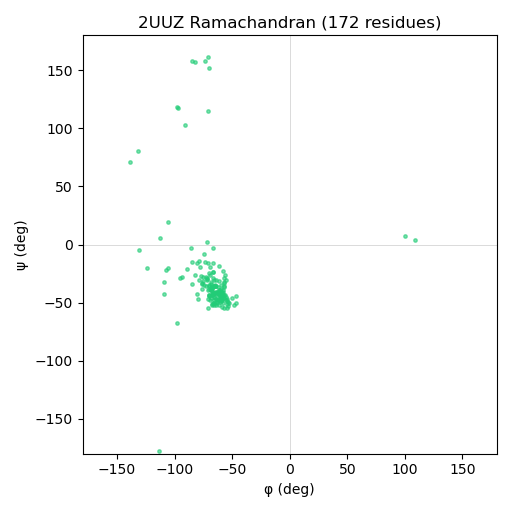8 1.00 38.44 86 SER B C 1
ATOM 1025 O O . SER B 1 47 ? 26.436 8.316 -0.140 1.00 39.67 86 SER B O 1
ATOM 1028 N N . LEU B 1 48 ? 28.269 8.507 1.129 1.00 38.39 87 LEU B N 1
ATOM 1029 C CA . LEU B 1 48 ? 28.380 7.077 1.335 1.00 38.44 87 LEU B CA 1
ATOM 1030 C C . LEU B 1 48 ? 27.057 6.542 1.922 1.00 38.72 87 LEU B C 1
ATOM 1031 O O . LEU B 1 4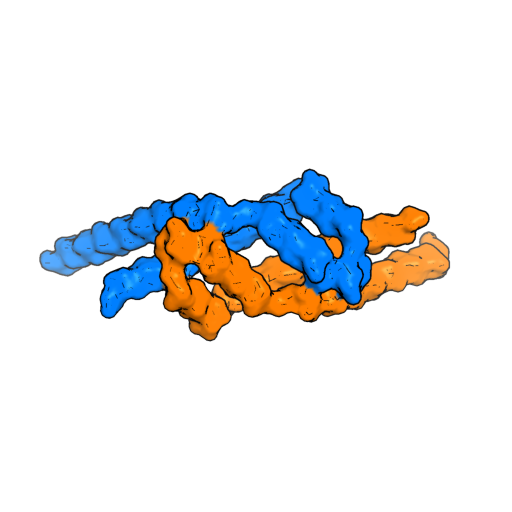8 ? 26.504 5.543 1.449 1.00 35.95 87 LEU B O 1
ATOM 1036 N N . CYS B 1 49 ? 26.560 7.217 2.954 1.00 40.16 88 CYS B N 1
ATOM 1037 C CA . CYS B 1 49 ? 25.316 6.816 3.598 1.00 42.84 88 CYS B CA 1
ATOM 1038 C C . CYS B 1 49 ? 24.150 6.886 2.617 1.00 42.85 88 CYS B C 1
ATOM 1039 O O . CYS B 1 49 ? 23.331 5.978 2.561 1.00 44.17 88 CYS B O 1
ATOM 1042 N N . ILE B 1 50 ? 24.094 7.960 1.839 1.00 47.77 89 ILE B N 1
ATOM 1043 C CA . ILE B 1 50 ? 23.040 8.144 0.852 1.00 50.94 89 ILE B CA 1
ATOM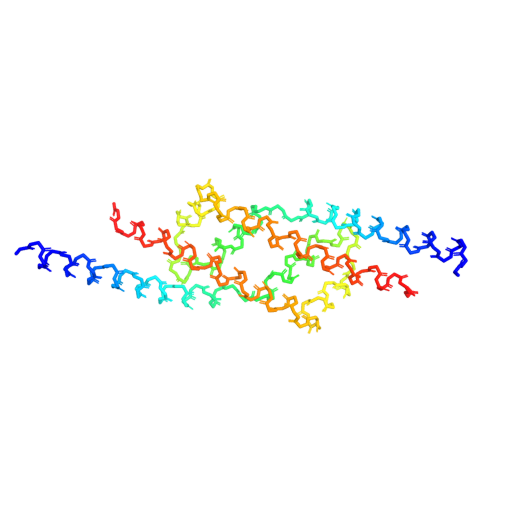 1044 C C . ILE B 1 50 ? 23.090 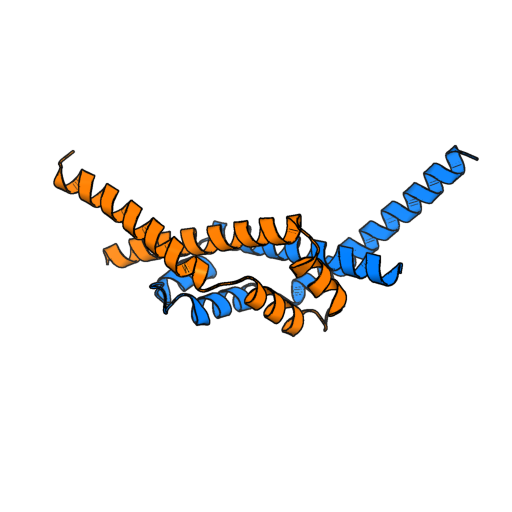7.076 -0.254 1.00 54.22 89 ILE B C 1
ATOM 1045 O O . ILE B 1 50 ? 22.054 6.692 -0.806 1.00 55.29 89 ILE B O 1
ATOM 1050 N N . ASP B 1 51 ? 24.288 6.587 -0.563 1.00 49.22 90 ASP B N 1
ATOM 1051 C CA . ASP B 1 51 ? 24.449 5.582 -1.604 1.00 50.49 90 ASP B CA 1
ATOM 1052 C C . ASP B 1 51 ? 24.225 4.153 -1.132 1.00 49.78 90 ASP B C 1
ATOM 1053 O O . ASP B 1 51 ? 24.049 3.259 -1.955 1.00 50.35 90 ASP B O 1
ATOM 1058 N N . HIS B 1 52 ? 24.215 3.925 0.176 1.00 48.20 91 HIS B N 1
ATOM 1059 C CA . HIS B 1 52 ? 24.044 2.563 0.669 1.00 47.84 91 HIS B CA 1
ATOM 1060 C C . HIS B 1 52 ? 23.009 2.310 1.752 1.00 48.72 91 HIS B C 1
ATOM 1061 O O . HIS B 1 52 ? 22.783 1.154 2.140 1.00 49.76 91 HIS B O 1
ATOM 1068 N N . LEU B 1 53 ? 22.381 3.363 2.255 1.00 50.13 92 LEU B N 1
ATOM 1069 C CA . LEU B 1 53 ? 21.409 3.174 3.314 1.00 50.58 92 LEU B CA 1
ATOM 1070 C C . LEU B 1 53 ? 19.957 3.366 2.902 1.00 52.93 92 LEU B C 1
ATOM 1071 O O . LEU B 1 53 ? 19.055 2.858 3.564 1.00 54.34 92 LEU B O 1
ATOM 1076 N N . GLN B 1 54 ? 19.716 4.087 1.813 1.00 60.92 93 GLN B N 1
ATOM 1077 C CA . GLN B 1 54 ? 18.342 4.293 1.373 1.00 63.95 93 GLN B CA 1
ATOM 1078 C C . GLN B 1 54 ? 17.685 2.942 1.142 1.00 65.37 93 GLN B C 1
ATOM 1079 O O . GLN B 1 54 ? 16.474 2.790 1.291 1.00 66.21 93 GLN B O 1
ATOM 1085 N N . ARG B 1 55 ? 18.503 1.960 0.791 1.00 59.64 94 ARG B N 1
ATOM 1086 C CA . ARG B 1 55 ? 18.021 0.617 0.529 1.00 60.74 94 ARG B CA 1
ATOM 1087 C C . ARG B 1 55 ? 17.733 -0.187 1.799 1.00 60.52 94 ARG B C 1
ATOM 1088 O O . ARG B 1 55 ? 17.010 -1.176 1.752 1.00 60.83 94 ARG B O 1
ATOM 1096 N N . HIS B 1 56 ? 18.293 0.229 2.932 1.00 56.73 95 HIS B N 1
ATOM 1097 C CA . HIS B 1 56 ? 18.059 -0.488 4.185 1.00 54.76 95 HIS B CA 1
ATOM 1098 C C . HIS B 1 56 ? 17.117 0.234 5.147 1.00 54.77 95 HIS B C 1
ATOM 1099 O O . HIS B 1 56 ? 17.114 -0.047 6.350 1.00 54.99 95 HIS B O 1
ATOM 1106 N N . GLY B 1 57 ? 16.327 1.166 4.623 1.00 58.86 96 GLY B N 1
ATOM 1107 C CA . GLY B 1 57 ? 15.383 1.873 5.470 1.00 60.31 96 GLY B CA 1
ATOM 1108 C C . GLY B 1 57 ? 15.795 3.253 5.939 1.00 60.76 96 GLY B C 1
ATOM 1109 O O . GLY B 1 57 ? 15.115 3.859 6.768 1.00 60.65 96 GLY B O 1
ATOM 1110 N N . ALA B 1 58 ? 16.909 3.754 5.421 1.00 74.16 97 ALA B N 1
ATOM 1111 C CA . ALA B 1 58 ? 17.375 5.075 5.797 1.00 72.08 97 ALA B CA 1
ATOM 1112 C C . ALA B 1 58 ? 16.928 6.061 4.735 1.00 71.64 97 ALA B C 1
ATOM 1113 O O . ALA B 1 58 ? 17.306 5.942 3.571 1.00 72.69 97 ALA B O 1
ATOM 1115 N N . SER B 1 59 ? 16.115 7.032 5.132 1.00 60.94 98 SER B N 1
ATOM 1116 C CA . SER B 1 59 ? 15.638 8.035 4.189 1.00 58.15 98 SER B CA 1
ATOM 1117 C C . SER B 1 59 ? 16.671 9.152 4.065 1.00 57.81 98 SER B C 1
ATOM 1118 O O . SER B 1 59 ? 17.502 9.333 4.954 1.00 59.53 98 SER B O 1
ATOM 1121 N N . LYS B 1 60 ? 16.622 9.890 2.960 1.00 48.38 99 LYS B N 1
ATOM 1122 C CA . LYS B 1 60 ? 17.556 10.990 2.732 1.00 49.76 99 LYS B CA 1
ATOM 1123 C C . LYS B 1 60 ? 17.480 11.995 3.872 1.00 49.46 99 LYS B C 1
ATOM 1124 O O . LYS B 1 60 ? 18.494 12.569 4.285 1.00 51.46 99 LYS B O 1
ATOM 1130 N N . LYS B 1 61 ? 16.267 12.200 4.376 1.00 54.71 100 LYS B N 1
ATOM 1131 C CA . LYS B 1 61 ? 16.028 13.153 5.448 1.00 51.93 100 LYS B CA 1
ATOM 1132 C C . LYS B 1 61 ? 16.661 12.737 6.765 1.00 49.09 100 LYS B C 1
ATOM 1133 O O . LYS B 1 61 ? 17.147 13.585 7.510 1.00 50.06 100 LYS B O 1
ATOM 1139 N N . SER B 1 62 ? 16.652 11.440 7.057 1.00 44.33 101 SER B N 1
ATOM 1140 C CA . SER B 1 62 ? 17.231 10.962 8.305 1.00 43.56 101 SER B CA 1
ATOM 1141 C C . SER B 1 62 ? 18.745 11.140 8.281 1.00 42.70 101 SER B C 1
ATOM 1142 O O . SER B 1 62 ? 19.362 11.472 9.292 1.00 41.39 101 SER B O 1
ATOM 1145 N N . ILE B 1 63 ? 19.342 10.918 7.117 1.00 36.45 102 ILE B N 1
ATOM 1146 C CA . ILE B 1 63 ? 20.774 11.063 6.964 1.00 33.84 102 ILE B CA 1
ATOM 1147 C C . ILE B 1 63 ? 21.141 12.536 7.091 1.00 33.79 102 ILE B C 1
ATOM 1148 O O . ILE B 1 63 ? 22.084 12.901 7.801 1.00 33.01 102 ILE B O 1
ATOM 1153 N N . THR B 1 64 ? 20.375 13.381 6.412 1.00 42.91 103 THR B N 1
ATOM 1154 C CA . THR B 1 64 ? 20.598 14.820 6.437 1.00 44.98 103 THR B CA 1
ATOM 1155 C C . THR B 1 64 ? 20.484 15.368 7.850 1.00 46.29 103 THR B C 1
ATOM 1156 O O . THR B 1 64 ? 21.311 16.170 8.294 1.00 45.47 103 THR B O 1
ATOM 1160 N N . ARG B 1 65 ? 19.447 14.939 8.552 1.00 42.47 104 ARG B N 1
ATOM 1161 C CA . ARG B 1 65 ? 19.231 15.398 9.916 1.00 45.25 104 ARG B CA 1
ATOM 1162 C C . ARG B 1 65 ? 20.467 15.081 10.752 1.00 43.24 104 ARG B C 1
ATOM 1163 O O . ARG B 1 65 ? 20.963 15.921 11.509 1.00 43.31 104 ARG B O 1
ATOM 1171 N N . ALA B 1 66 ? 20.964 13.860 10.599 1.00 38.60 105 ALA B N 1
ATOM 1172 C CA . ALA B 1 66 ? 22.115 13.416 11.357 1.00 37.64 105 ALA B CA 1
ATOM 1173 C C . ALA B 1 66 ? 23.362 14.196 11.008 1.00 38.01 105 ALA B C 1
ATOM 1174 O O . ALA B 1 66 ? 24.091 14.647 11.894 1.00 36.09 105 ALA B O 1
ATOM 1176 N N . PHE B 1 67 ? 23.599 14.368 9.713 1.00 44.12 106 PHE B N 1
ATOM 1177 C CA . PHE B 1 67 ? 24.786 15.080 9.263 1.00 44.66 106 PHE B CA 1
ATOM 1178 C C . PHE B 1 67 ? 24.753 16.596 9.373 1.00 45.65 106 PHE B C 1
ATOM 1179 O O . PHE B 1 67 ? 25.803 17.221 9.501 1.00 47.37 106 PHE B O 1
ATOM 1187 N N . ASP B 1 68 ? 23.566 17.191 9.328 1.00 43.49 107 ASP B N 1
ATOM 1188 C CA . ASP B 1 68 ? 23.454 18.651 9.396 1.00 45.08 107 ASP B CA 1
ATOM 1189 C C . ASP B 1 68 ? 22.873 19.201 10.691 1.00 46.13 107 ASP B C 1
ATOM 1190 O O . ASP B 1 68 ? 23.251 20.284 11.134 1.00 45.55 107 ASP B O 1
ATOM 1195 N N . ASP B 1 69 ? 21.961 18.457 11.305 1.00 57.53 108 ASP B N 1
ATOM 1196 C CA . ASP B 1 69 ? 21.308 18.940 12.509 1.00 58.79 108 ASP B CA 1
ATOM 1197 C C . ASP B 1 69 ? 21.728 18.309 13.818 1.00 58.58 108 ASP B C 1
ATOM 1198 O O . ASP B 1 69 ? 21.523 18.892 14.878 1.00 60.36 108 ASP B O 1
ATOM 1203 N N . ASP B 1 70 ? 22.323 17.127 13.756 1.00 50.12 109 ASP B N 1
ATOM 1204 C CA . ASP B 1 70 ? 22.742 16.454 14.972 1.00 48.58 109 ASP B CA 1
ATOM 1205 C C . ASP B 1 70 ? 24.180 16.820 15.355 1.00 48.87 109 ASP B C 1
ATOM 1206 O O . ASP B 1 70 ? 25.154 16.319 14.780 1.00 47.41 109 ASP B O 1
ATOM 1211 N N . VAL B 1 71 ? 24.297 17.701 16.341 1.00 47.46 110 VAL B N 1
ATOM 1212 C CA . VAL B 1 71 ? 25.584 18.180 16.812 1.00 47.32 110 VAL B CA 1
ATOM 1213 C C . VAL B 1 71 ? 26.504 17.085 17.321 1.00 47.05 110 VAL B C 1
ATOM 1214 O O . VAL B 1 71 ? 27.682 17.044 16.955 1.00 45.30 110 VAL B O 1
ATOM 1218 N N . GLU B 1 72 ? 25.988 16.202 18.172 1.00 45.52 111 GLU B N 1
ATOM 1219 C CA . GLU B 1 72 ? 26.829 15.133 18.699 1.00 46.41 111 GLU B CA 1
ATOM 1220 C C . GLU B 1 72 ? 27.312 14.248 17.557 1.00 44.01 111 GLU B C 1
ATOM 1221 O O . GLU B 1 72 ? 28.496 13.929 17.468 1.00 42.25 111 GLU B O 1
ATOM 1227 N N . PHE B 1 73 ? 26.384 13.850 16.692 1.00 44.05 112 PHE B N 1
ATOM 1228 C CA . PHE B 1 73 ? 26.721 13.013 15.546 1.00 43.15 112 PHE B CA 1
ATOM 1229 C C . PHE B 1 73 ? 27.926 13.602 14.814 1.00 42.79 112 PHE B C 1
ATOM 1230 O O . PHE B 1 73 ? 28.912 12.912 14.576 1.00 41.59 112 PHE B O 1
ATOM 1238 N N . GLN B 1 74 ? 27.844 14.886 14.474 1.00 38.65 113 GLN B N 1
ATOM 1239 C CA . GLN B 1 74 ? 28.931 15.554 13.762 1.00 41.93 113 GLN B CA 1
ATOM 1240 C C . GLN B 1 74 ? 30.248 15.502 14.519 1.00 43.18 113 GLN B C 1
ATOM 1241 O O . GLN B 1 74 ? 31.302 15.251 13.933 1.00 42.67 113 GLN B O 1
ATOM 1247 N N . GLU B 1 75 ? 30.189 15.741 15.823 1.00 50.16 114 GLU B N 1
ATOM 1248 C CA . GLU B 1 75 ? 31.388 15.733 16.646 1.00 51.33 114 GLU B CA 1
ATOM 1249 C C . GLU B 1 75 ? 32.000 14.349 16.777 1.00 50.58 114 GLU B C 1
ATOM 1250 O O . GLU B 1 75 ? 33.216 14.204 16.683 1.00 50.72 114 GLU B O 1
ATOM 1256 N N . ARG B 1 76 ? 31.176 13.328 16.983 1.00 40.77 115 ARG B N 1
ATOM 1257 C CA . ARG B 1 76 ? 31.721 11.984 17.099 1.00 42.44 115 ARG B CA 1
ATOM 1258 C C . ARG B 1 76 ? 32.242 11.521 15.729 1.00 40.40 115 ARG B C 1
ATOM 1259 O O . ARG B 1 76 ? 33.135 10.674 15.634 1.00 39.04 115 ARG B O 1
ATOM 1267 N N . MET B 1 77 ? 31.677 12.108 14.679 1.00 47.16 116 MET B N 1
ATOM 1268 C CA . MET B 1 77 ? 32.049 11.825 13.299 1.00 45.87 116 MET B CA 1
ATOM 1269 C C . MET B 1 77 ? 33.457 12.403 13.117 1.00 44.73 116 MET B C 1
ATOM 1270 O O . MET B 1 77 ? 34.363 11.736 12.610 1.00 45.22 116 MET B O 1
ATOM 1275 N N . ALA B 1 78 ? 33.643 13.642 13.564 1.00 41.87 117 ALA B N 1
ATOM 1276 C CA . ALA B 1 78 ? 34.943 14.297 13.465 1.00 40.95 117 ALA B CA 1
ATOM 1277 C C . ALA B 1 78 ? 35.974 13.568 14.321 1.00 39.88 117 ALA B C 1
ATOM 1278 O O . ALA B 1 78 ? 37.150 13.492 13.958 1.00 39.42 117 ALA B O 1
ATOM 1280 N N . GLU B 1 79 ? 35.535 13.034 15.457 1.00 40.95 118 GLU B N 1
ATOM 1281 C CA . GLU B 1 79 ? 36.434 12.303 16.351 1.00 43.49 118 GLU B CA 1
ATOM 1282 C C . GLU B 1 79 ? 36.933 11.034 15.682 1.00 41.24 118 GLU B C 1
ATOM 1283 O O . GLU B 1 79 ? 38.140 10.787 15.621 1.00 41.19 118 GLU B O 1
ATOM 1289 N N . HIS B 1 80 ? 36.011 10.227 15.168 1.00 35.57 119 HIS B N 1
ATOM 1290 C CA . HIS B 1 80 ? 36.434 8.989 14.529 1.00 35.09 119 HIS B CA 1
ATOM 1291 C C . HIS B 1 80 ? 37.335 9.241 13.328 1.00 32.65 119 HIS B C 1
ATOM 1292 O O . HIS B 1 80 ? 38.330 8.552 13.134 1.00 33.01 119 HIS B O 1
ATOM 1299 N N . ILE B 1 81 ? 36.992 10.239 12.529 1.00 39.13 120 ILE B N 1
ATOM 1300 C CA . ILE B 1 81 ? 37.799 10.580 11.366 1.00 38.66 120 ILE B CA 1
ATOM 1301 C C . ILE B 1 81 ? 39.225 10.923 11.809 1.00 39.29 120 ILE B C 1
ATOM 1302 O O . ILE B 1 81 ? 40.200 10.508 11.181 1.00 38.55 120 ILE B O 1
ATOM 1307 N N . ARG B 1 82 ? 39.345 11.674 12.897 1.00 37.31 121 ARG B N 1
ATOM 1308 C CA . ARG B 1 82 ? 40.658 12.054 13.407 1.00 38.48 121 ARG B CA 1
ATOM 1309 C C . ARG B 1 82 ? 41.423 10.792 13.803 1.00 38.05 121 ARG B C 1
ATOM 1310 O O . ARG B 1 82 ? 42.594 10.622 13.450 1.00 39.73 121 ARG B O 1
ATOM 1318 N N . TYR B 1 83 ? 40.755 9.901 14.528 1.00 35.39 122 TYR B N 1
ATOM 1319 C CA . TYR B 1 83 ? 41.390 8.664 14.941 1.00 36.08 122 TYR B CA 1
ATOM 1320 C C . TYR B 1 83 ? 41.853 7.875 13.720 1.00 38.33 122 TYR B C 1
ATOM 1321 O O . TYR B 1 83 ? 42.951 7.308 13.718 1.00 41.03 122 TYR B O 1
ATOM 1330 N N . MET B 1 84 ? 41.017 7.838 12.685 1.00 43.48 123 MET B N 1
ATOM 1331 C CA . MET B 1 84 ? 41.358 7.111 11.466 1.00 41.90 123 MET B CA 1
ATOM 1332 C C . MET B 1 84 ? 42.649 7.597 10.836 1.00 41.92 123 MET B C 1
ATOM 1333 O O . MET B 1 84 ? 43.525 6.789 10.509 1.00 42.49 123 MET B O 1
ATOM 1338 N N . VAL B 1 85 ? 42.774 8.907 10.653 1.00 33.54 124 VAL B N 1
ATOM 1339 C CA . VAL B 1 85 ? 43.981 9.433 10.032 1.00 36.08 124 VAL B CA 1
ATOM 1340 C C . VAL B 1 85 ? 45.220 9.365 10.928 1.00 36.78 124 VAL B C 1
ATOM 1341 O O . VAL B 1 85 ? 46.337 9.213 10.433 1.00 35.99 124 VAL B O 1
ATOM 1345 N N . GLU B 1 86 ? 45.036 9.457 12.240 1.00 54.40 125 GLU B N 1
ATOM 1346 C CA . GLU B 1 86 ? 46.183 9.373 13.137 1.00 56.21 125 GLU B CA 1
ATOM 1347 C C . GLU B 1 86 ? 46.711 7.949 13.130 1.00 56.30 125 GLU B C 1
ATOM 1348 O O . GLU B 1 86 ? 47.922 7.730 13.172 1.00 57.36 125 GLU B O 1
ATOM 1354 N N . THR B 1 87 ? 45.801 6.980 13.069 1.00 44.17 126 THR B N 1
ATOM 1355 C CA . THR B 1 87 ? 46.204 5.584 13.055 1.00 42.71 126 THR B CA 1
ATOM 1356 C C . THR B 1 87 ? 46.880 5.232 11.748 1.00 42.94 126 THR B C 1
ATOM 1357 O O . THR B 1 87 ? 47.899 4.537 11.730 1.00 44.54 126 THR B O 1
ATOM 1361 N N . ILE B 1 88 ? 46.310 5.707 10.647 1.00 37.74 127 ILE B N 1
ATOM 1362 C CA . ILE B 1 88 ? 46.888 5.434 9.342 1.00 36.76 127 ILE B CA 1
ATOM 1363 C C . ILE B 1 88 ? 48.217 6.181 9.216 1.00 37.67 127 ILE B C 1
ATOM 1364 O O . ILE B 1 88 ? 49.153 5.694 8.579 1.00 36.87 127 ILE B O 1
ATOM 1369 N N . ALA B 1 89 ? 48.305 7.362 9.820 1.00 37.20 128 ALA B N 1
ATOM 1370 C CA . ALA B 1 89 ? 49.554 8.115 9.764 1.00 40.45 128 ALA B CA 1
ATOM 1371 C C . ALA B 1 89 ? 50.600 7.326 10.550 1.00 41.27 128 ALA B C 1
ATOM 1372 O O . ALA B 1 89 ? 51.747 7.191 10.120 1.00 39.20 128 ALA B O 1
ATOM 1374 N N . HIS B 1 90 ? 50.187 6.796 11.697 1.00 49.53 129 HIS B N 1
ATOM 1375 C CA . HIS B 1 90 ? 51.074 6.011 12.544 1.00 52.91 129 HIS B CA 1
ATOM 1376 C C . HIS B 1 90 ? 51.689 4.842 11.782 1.00 54.05 129 HIS B C 1
ATOM 1377 O O . HIS B 1 90 ? 52.886 4.578 11.899 1.00 55.15 129 HIS B O 1
ATOM 1384 N N . HIS B 1 91 ? 50.867 4.133 11.014 1.00 53.00 130 HIS B N 1
ATOM 1385 C CA . HIS B 1 91 ? 51.354 2.997 10.240 1.00 52.50 130 HIS B CA 1
ATOM 1386 C C . HIS B 1 91 ? 52.203 3.447 9.067 1.00 52.75 130 HIS B C 1
ATOM 1387 O O . HIS B 1 91 ? 53.089 2.719 8.628 1.00 53.67 130 HIS B O 1
ATOM 1394 N N . GLN B 1 92 ? 51.923 4.636 8.541 1.00 47.72 131 GLN B N 1
ATOM 1395 C CA . GLN B 1 92 ? 52.686 5.127 7.406 1.00 48.43 131 GLN B CA 1
ATOM 1396 C C . GLN B 1 92 ? 54.097 5.489 7.825 1.00 49.72 131 GLN B C 1
ATOM 1397 O O . GLN B 1 92 ? 55.050 5.240 7.088 1.00 48.35 131 GLN B O 1
ATOM 1403 N N . VAL B 1 93 ? 54.229 6.086 9.005 1.00 57.04 132 VAL B N 1
ATOM 1404 C CA . VAL B 1 93 ? 55.539 6.465 9.496 1.00 59.17 132 VAL B CA 1
ATOM 1405 C C . VAL B 1 93 ? 56.353 5.183 9.663 1.00 61.42 132 VAL B C 1
ATOM 1406 O O . VAL B 1 93 ? 57.531 5.131 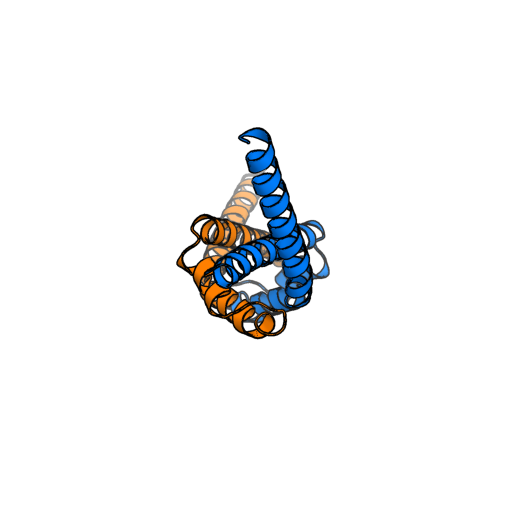9.292 1.00 61.34 132 VAL B O 1
ATOM 1410 N N . ASP B 1 94 ? 55.717 4.147 10.210 1.00 63.13 133 ASP B N 1
ATOM 1411 C CA . ASP B 1 94 ? 56.383 2.863 10.390 1.00 63.19 133 ASP B CA 1
ATOM 1412 C C . ASP B 1 94 ? 56.926 2.429 9.039 1.00 64.96 133 ASP B C 1
ATOM 1413 O O . ASP B 1 94 ? 58.115 2.158 8.887 1.00 65.38 133 ASP B O 1
ATOM 1418 N N . ILE B 1 95 ? 56.040 2.376 8.053 1.00 52.19 134 ILE B N 1
ATOM 1419 C CA . ILE B 1 95 ? 56.427 1.974 6.711 1.00 54.95 134 ILE B CA 1
ATOM 1420 C C . ILE B 1 95 ? 57.551 2.850 6.175 1.00 57.36 134 ILE B C 1
ATOM 1421 O O . ILE B 1 95 ? 58.322 2.412 5.320 1.00 58.11 134 ILE B O 1
ATOM 1426 N N . ASP B 1 96 ? 57.641 4.084 6.668 1.00 76.50 135 ASP B N 1
ATOM 1427 C CA . ASP B 1 96 ? 58.696 4.989 6.223 1.00 80.71 135 ASP B CA 1
ATOM 1428 C C . ASP B 1 96 ? 60.023 4.506 6.790 1.00 84.56 135 ASP B C 1
ATOM 1429 O O . ASP B 1 96 ? 61.090 4.922 6.337 1.00 85.45 135 ASP B O 1
ATOM 1434 N N . SER B 1 97 ? 59.949 3.628 7.786 1.00 88.34 136 SER B N 1
ATOM 1435 C CA . SER B 1 97 ? 61.150 3.072 8.393 1.00 92.59 136 SER B CA 1
ATOM 1436 C C . SER B 1 97 ? 61.765 2.038 7.453 1.00 95.95 136 SER B C 1
ATOM 1437 O O . SER B 1 97 ? 62.860 1.527 7.694 1.00 95.76 136 SER B O 1
ATOM 1440 N N . GLU B 1 98 ? 61.017 1.738 6.395 1.00 124.10 137 GLU B N 1
ATOM 1441 C CA . GLU B 1 98 ? 61.445 0.913 5.270 1.00 124.31 137 GLU B CA 1
ATOM 1442 C C . GLU B 1 98 ? 61.930 1.667 4.033 1.00 124.08 137 GLU B C 1
ATOM 1443 O O . GLU B 1 98 ? 63.140 1.575 3.731 1.00 196.83 137 GLU B O 1
ATOM 1449 N N . VAL B 1 99 ? 61.100 2.332 3.376 1.00 133.89 138 VAL B N 1
#

Nearest PDB structures (foldseek):
  5mbv-assembly1_A  TM=9.745E-01  e=3.320E-10  Lambdavirus lambda
  2uuz-assembly1_B  TM=9.517E-01  e=9.111E-10  Lambdavirus lambda
  2uv1-assembly1_A  TM=1.002E+00  e=8.118E-09  Lambdavirus lambda
  5mbv-assembly1_E  TM=9.782E-01  e=7.233E-08  Lambdavirus lambda
  2uuz-assembly1_B  TM=1.012E+00  e=1.753E-11  Lambdavirus lambda